Protein AF-A0A9X5YXD1-F1 (afdb_monomer)

Radius of gyration: 23.4 Å; Cα contacts (8 Å, |Δi|>4): 37; chains: 1; bounding box: 40×29×81 Å

pLDDT: mean 84.24, std 15.73, range [47.03, 98.69]

Mean predicted aligned error: 10.87 Å

Secondary structure (DSSP, 8-state):
--TTSPPHHHHHHHHHHHHHHHHHHHHHHHHHHHHHTTS-HHHHHHHHHHHHHHHHHHHH---S-GGGGS----PPPP------------

Foldseek 3Di:
DPPPDDDPVSVVLVVLCVQLVVLVVQLVVLVVVCVVVVNDPVSVVSNVVSVVSNVVSVVVG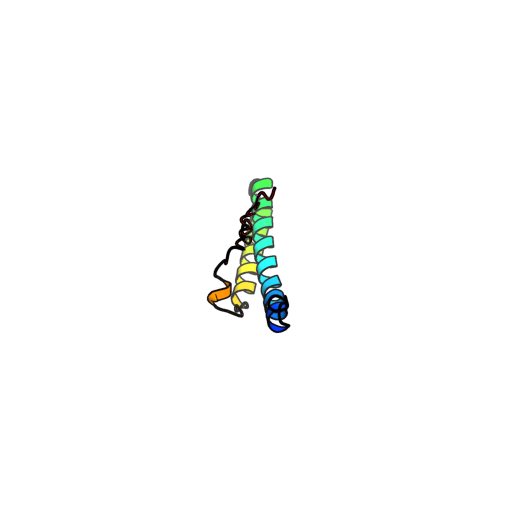DHPDPCVVPDDDPDPPDPPPDPPPPPDDD

Solvent-accessible surface area (backbone atoms only — not comparable to full-atom values): 5642 Å² total; per-residue (Å²): 144,74,94,76,70,76,49,75,67,54,52,52,43,54,61,67,43,46,66,46,54,55,27,51,50,45,30,52,52,25,49,54,50,18,63,76,65,74,57,43,74,67,36,52,48,46,32,52,52,24,50,52,50,30,53,57,42,53,75,72,59,75,77,89,44,86,65,69,79,53,86,74,80,86,73,76,80,75,79,77,78,75,81,79,78,81,78,87,74,133

Structure (mmCIF, N/CA/C/O backbone):
data_AF-A0A9X5YXD1-F1
#
_entry.id   AF-A0A9X5YXD1-F1
#
loop_
_atom_site.group_PDB
_atom_site.id
_atom_site.type_symbol
_atom_site.label_atom_id
_atom_site.label_alt_id
_atom_site.label_comp_id
_atom_site.label_asym_id
_atom_site.label_entity_id
_atom_site.label_seq_id
_atom_site.pdbx_PDB_ins_code
_atom_site.Cartn_x
_atom_site.Cartn_y
_atom_site.Cartn_z
_atom_site.occupancy
_atom_site.B_iso_or_equiv
_atom_site.auth_seq_id
_atom_site.auth_comp_id
_atom_site.auth_asym_id
_atom_site.auth_atom_id
_atom_site.pdbx_PDB_model_num
ATOM 1 N N . MET A 1 1 ? -2.854 -9.911 35.486 1.00 47.03 1 MET A N 1
ATOM 2 C CA . MET A 1 1 ? -2.180 -9.734 34.179 1.00 47.03 1 MET A CA 1
ATOM 3 C C . MET A 1 1 ? -3.244 -9.760 33.088 1.00 47.03 1 MET A C 1
ATOM 5 O O . MET A 1 1 ? -3.214 -10.627 32.232 1.00 47.03 1 MET A O 1
ATOM 9 N N . SER A 1 2 ? -4.210 -8.848 33.160 1.00 50.94 2 SER A N 1
ATOM 10 C CA . SER A 1 2 ? -5.401 -8.844 32.293 1.00 50.94 2 SER A CA 1
ATOM 11 C C . SER A 1 2 ? -5.592 -7.497 31.586 1.00 50.94 2 SER A C 1
ATOM 13 O O . SER A 1 2 ? -6.509 -7.352 30.796 1.00 50.94 2 SER A O 1
ATOM 15 N N . ASP A 1 3 ? -4.690 -6.539 31.816 1.00 63.62 3 ASP A N 1
ATOM 16 C CA . ASP A 1 3 ? -4.761 -5.181 31.260 1.00 63.62 3 ASP A CA 1
ATOM 17 C C . ASP A 1 3 ? -4.086 -5.064 29.876 1.00 63.62 3 ASP A C 1
ATOM 19 O O . ASP A 1 3 ? -3.695 -3.976 29.469 1.00 63.62 3 ASP A O 1
ATOM 23 N N . LEU A 1 4 ? -3.865 -6.185 29.176 1.00 71.81 4 LEU A N 1
ATOM 24 C CA . LEU A 1 4 ? -3.069 -6.252 27.938 1.00 71.81 4 LEU A CA 1
ATOM 25 C C . LEU A 1 4 ? -3.768 -6.963 26.776 1.00 71.81 4 LEU A C 1
ATOM 27 O O . LEU A 1 4 ? -3.190 -7.040 25.693 1.00 71.81 4 LEU A O 1
ATOM 31 N N . GLU A 1 5 ? -4.963 -7.516 26.982 1.00 81.12 5 GL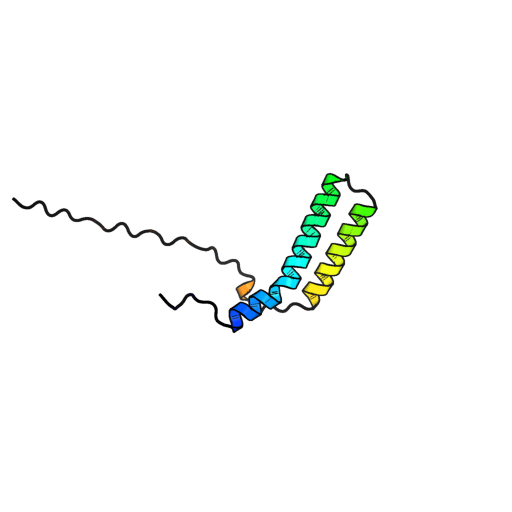U A N 1
ATOM 32 C CA . GLU A 1 5 ? -5.673 -8.166 25.884 1.00 81.12 5 GLU A CA 1
ATOM 33 C C . GLU A 1 5 ? -6.413 -7.108 25.052 1.00 81.12 5 GLU A C 1
ATOM 35 O O . GLU A 1 5 ? -7.148 -6.302 25.631 1.00 81.12 5 GLU A O 1
ATOM 40 N N . PRO A 1 6 ? -6.210 -7.071 23.720 1.00 85.00 6 PRO A N 1
ATOM 41 C CA . PRO A 1 6 ? -6.899 -6.127 22.853 1.00 85.00 6 PRO A CA 1
ATOM 42 C C . PRO A 1 6 ? -8.411 -6.282 22.981 1.00 85.00 6 PRO A C 1
ATOM 44 O O . PRO A 1 6 ? -8.953 -7.390 22.945 1.00 85.00 6 PRO A O 1
ATOM 47 N N . THR A 1 7 ? -9.106 -5.159 23.098 1.00 89.06 7 THR A N 1
ATOM 48 C CA . THR A 1 7 ? -10.563 -5.141 23.034 1.00 89.06 7 THR A CA 1
ATOM 49 C C . THR A 1 7 ? -11.035 -5.496 21.622 1.00 89.06 7 THR A C 1
ATOM 51 O O . THR A 1 7 ? -10.290 -5.426 20.644 1.00 89.06 7 THR A O 1
ATOM 54 N N . ALA A 1 8 ? -12.318 -5.829 21.473 1.00 91.62 8 ALA A N 1
ATOM 55 C CA . ALA A 1 8 ? -12.904 -6.042 20.149 1.00 91.62 8 ALA A CA 1
ATOM 56 C C . ALA A 1 8 ? -12.798 -4.797 19.243 1.00 91.62 8 ALA A C 1
ATOM 58 O O . ALA A 1 8 ? -12.700 -4.935 18.026 1.00 91.62 8 ALA A O 1
ATOM 59 N N . ALA A 1 9 ? -12.797 -3.594 19.828 1.00 88.19 9 ALA A N 1
ATOM 60 C CA . ALA A 1 9 ? -12.582 -2.351 19.095 1.00 88.19 9 ALA A CA 1
ATOM 61 C C . ALA A 1 9 ? -11.131 -2.229 18.604 1.00 88.19 9 ALA A C 1
ATOM 63 O O . ALA A 1 9 ? -10.922 -1.853 17.454 1.00 88.19 9 ALA A O 1
ATOM 64 N N . ASP A 1 10 ? -10.154 -2.623 19.425 1.00 87.81 10 ASP A N 1
ATOM 65 C CA . ASP A 1 10 ? -8.739 -2.638 19.033 1.00 87.81 10 ASP A CA 1
ATOM 66 C C . ASP A 1 10 ? -8.499 -3.618 17.878 1.00 87.81 10 ASP A C 1
ATOM 68 O O . ASP A 1 10 ? -7.838 -3.285 16.897 1.00 87.81 10 ASP A O 1
ATOM 72 N N . LEU A 1 11 ? -9.099 -4.812 17.941 1.00 91.69 11 LEU A N 1
ATOM 73 C CA . LEU A 1 11 ? -9.016 -5.784 16.848 1.00 91.69 11 LEU A CA 1
ATOM 74 C C . LEU A 1 11 ? -9.678 -5.258 15.569 1.00 91.69 11 LEU A C 1
ATOM 76 O O . LEU A 1 11 ? -9.120 -5.406 14.487 1.00 91.69 11 LEU A O 1
ATOM 80 N N . ALA A 1 12 ? -10.837 -4.604 15.676 1.00 91.12 12 ALA A N 1
ATOM 81 C CA . ALA A 1 12 ? -11.500 -4.000 14.523 1.00 91.12 12 ALA A CA 1
ATOM 82 C C . ALA A 1 12 ? -10.676 -2.860 13.897 1.00 91.12 12 ALA A C 1
ATOM 84 O O . ALA A 1 12 ? -10.688 -2.706 12.675 1.00 91.12 12 ALA A O 1
ATOM 85 N N . ALA A 1 13 ? -9.947 -2.086 14.708 1.00 90.00 13 ALA A N 1
ATOM 86 C CA . ALA A 1 13 ? -9.031 -1.059 14.221 1.00 90.00 13 ALA A CA 1
ATOM 87 C C . ALA A 1 13 ? -7.868 -1.675 13.423 1.00 90.00 13 ALA A C 1
ATOM 89 O O . ALA A 1 13 ? -7.613 -1.242 12.301 1.00 90.00 13 ALA A O 1
ATOM 90 N N . ILE A 1 14 ? -7.255 -2.751 13.930 1.00 89.88 14 ILE A N 1
ATOM 91 C CA . ILE A 1 14 ? -6.217 -3.507 13.205 1.00 89.88 14 ILE A CA 1
ATOM 92 C C . ILE A 1 14 ? -6.766 -4.048 11.877 1.00 89.88 14 ILE A C 1
ATOM 94 O O . ILE A 1 14 ? -6.120 -3.935 10.834 1.00 89.88 14 ILE A O 1
ATOM 98 N N . GLU A 1 15 ? -7.984 -4.596 11.881 1.00 93.69 15 GLU A N 1
ATOM 99 C CA . GLU A 1 15 ? -8.616 -5.089 10.653 1.00 93.69 15 GLU A CA 1
ATOM 100 C C . GLU A 1 15 ? -8.862 -3.979 9.621 1.00 93.69 15 GLU A C 1
ATOM 102 O O . GLU A 1 15 ? -8.700 -4.191 8.415 1.00 93.69 15 GLU A O 1
ATOM 107 N N . ALA A 1 16 ? -9.191 -2.769 10.078 1.00 92.75 16 ALA A N 1
ATOM 108 C CA . ALA A 1 16 ? -9.345 -1.603 9.214 1.00 92.75 16 ALA A CA 1
ATOM 109 C C . ALA A 1 16 ? -8.009 -1.099 8.627 1.00 92.75 16 ALA A C 1
ATOM 111 O O . ALA A 1 16 ? -8.013 -0.485 7.556 1.00 92.75 16 ALA A O 1
ATOM 112 N N . GLU A 1 17 ? -6.874 -1.367 9.282 1.00 93.62 17 GLU A N 1
ATOM 113 C CA . GLU A 1 17 ? -5.524 -1.002 8.820 1.00 93.62 17 GLU A CA 1
ATOM 114 C C . GLU A 1 17 ? -4.982 -1.945 7.734 1.00 93.62 17 GLU A C 1
ATOM 116 O O . GLU A 1 17 ? -4.224 -1.514 6.856 1.00 93.62 17 GLU A O 1
ATOM 121 N N . TRP A 1 18 ? -5.390 -3.219 7.734 1.00 95.69 18 TRP A N 1
ATOM 122 C CA . TRP A 1 18 ? -4.867 -4.233 6.807 1.00 95.69 18 TRP A CA 1
ATOM 123 C C . TRP A 1 18 ? -4.897 -3.837 5.325 1.00 95.69 18 TRP A C 1
ATOM 125 O O . TRP A 1 18 ? -3.892 -4.054 4.636 1.00 95.69 18 TRP A O 1
ATOM 135 N N . PRO A 1 19 ? -5.984 -3.251 4.783 1.00 97.06 19 PRO A N 1
ATOM 136 C CA . PRO A 1 19 ? -6.009 -2.817 3.391 1.00 97.06 19 PRO A CA 1
ATOM 137 C C . PRO A 1 19 ? -4.927 -1.782 3.063 1.00 97.06 19 PRO A C 1
ATOM 139 O O . PRO A 1 19 ? -4.366 -1.828 1.961 1.00 97.06 19 PRO A O 1
ATOM 142 N N . LEU A 1 20 ? -4.635 -0.863 3.994 1.00 96.50 20 LEU A N 1
ATOM 143 C CA . LEU A 1 20 ? -3.605 0.162 3.825 1.00 96.50 20 LEU A CA 1
ATOM 144 C C . LEU A 1 20 ? -2.216 -0.476 3.829 1.00 96.50 20 LEU A C 1
ATOM 146 O O . LEU A 1 20 ? -1.478 -0.304 2.858 1.00 96.50 20 LEU A O 1
ATOM 150 N N . ILE A 1 21 ? -1.921 -1.300 4.838 1.00 95.75 21 ILE A N 1
ATOM 151 C CA . ILE A 1 21 ? -0.653 -2.039 4.956 1.00 95.75 21 ILE A CA 1
ATOM 152 C C . ILE A 1 21 ? -0.401 -2.877 3.694 1.00 95.75 21 ILE A C 1
ATOM 154 O O . ILE A 1 21 ? 0.683 -2.840 3.111 1.00 95.75 21 ILE A O 1
ATOM 158 N N . ALA A 1 22 ? -1.414 -3.592 3.200 1.00 98.06 22 ALA A N 1
ATOM 159 C CA . ALA A 1 22 ? -1.295 -4.386 1.978 1.00 98.06 22 ALA A CA 1
ATOM 160 C C . ALA A 1 22 ? -0.982 -3.524 0.738 1.00 98.06 22 ALA A C 1
ATOM 162 O O . ALA A 1 22 ? -0.234 -3.949 -0.148 1.00 98.06 22 ALA A O 1
ATOM 163 N N . ALA A 1 23 ? -1.542 -2.314 0.649 1.00 98.44 23 ALA A N 1
ATOM 164 C CA . ALA A 1 23 ? -1.253 -1.392 -0.445 1.00 98.44 23 ALA A CA 1
ATOM 165 C C . ALA A 1 23 ? 0.163 -0.794 -0.351 1.00 98.44 23 ALA A C 1
ATOM 167 O O . ALA A 1 23 ? 0.814 -0.623 -1.386 1.00 98.44 23 ALA A O 1
ATOM 168 N N . GLU A 1 24 ? 0.655 -0.521 0.859 1.00 98.44 24 GLU A N 1
ATOM 169 C CA . GLU A 1 24 ? 2.034 -0.083 1.110 1.00 98.44 24 GLU A CA 1
ATOM 170 C C . GLU A 1 24 ? 3.045 -1.174 0.741 1.00 98.44 24 GLU A C 1
ATOM 172 O O . GLU A 1 24 ? 3.993 -0.913 -0.006 1.00 98.44 24 GLU A O 1
ATOM 177 N N . LEU A 1 25 ?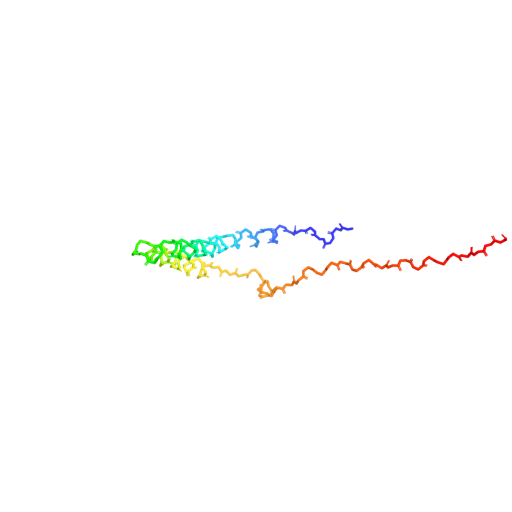 2.800 -2.417 1.168 1.00 98.50 25 LEU A N 1
ATOM 178 C CA . LEU A 1 25 ? 3.624 -3.571 0.799 1.00 98.50 25 LEU A CA 1
ATOM 179 C C . LEU A 1 25 ? 3.666 -3.774 -0.720 1.00 98.50 25 LEU A C 1
ATOM 181 O O . LEU A 1 25 ? 4.744 -3.938 -1.284 1.00 98.50 25 LEU A O 1
ATOM 185 N N . ALA A 1 26 ? 2.533 -3.637 -1.414 1.00 98.50 26 ALA A N 1
ATOM 186 C CA . ALA A 1 26 ? 2.498 -3.735 -2.874 1.00 98.50 26 ALA A CA 1
ATOM 187 C C . ALA A 1 26 ? 3.346 -2.655 -3.580 1.00 98.50 26 ALA A C 1
ATOM 189 O O . ALA A 1 26 ? 3.868 -2.892 -4.675 1.00 98.50 26 ALA A O 1
ATOM 190 N N . VAL A 1 27 ? 3.493 -1.462 -2.989 1.00 98.69 27 VAL A N 1
ATOM 191 C CA . VAL A 1 27 ? 4.418 -0.435 -3.497 1.00 98.69 27 VAL A CA 1
ATOM 192 C C . VAL A 1 27 ? 5.863 -0.858 -3.261 1.00 98.69 27 VAL A C 1
ATOM 194 O O . VAL A 1 27 ? 6.662 -0.768 -4.195 1.00 98.69 27 VAL A O 1
ATOM 197 N N .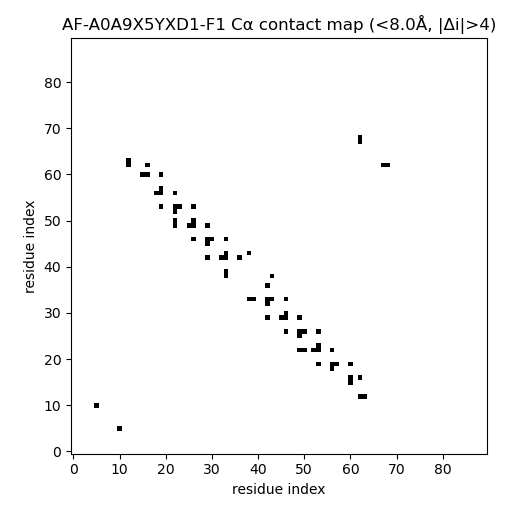 THR A 1 28 ? 6.190 -1.341 -2.063 1.00 98.56 28 THR A N 1
ATOM 198 C CA . THR A 1 28 ? 7.528 -1.849 -1.724 1.00 98.56 28 THR A CA 1
ATOM 199 C C . THR A 1 28 ? 7.950 -2.981 -2.663 1.00 98.56 28 THR A C 1
ATOM 201 O O . THR A 1 28 ? 9.026 -2.907 -3.259 1.00 98.56 28 THR A O 1
ATOM 204 N N . ASP A 1 29 ? 7.069 -3.950 -2.910 1.00 98.25 29 ASP A N 1
ATOM 205 C CA . ASP A 1 29 ? 7.310 -5.055 -3.844 1.00 98.25 29 ASP A CA 1
ATOM 206 C C . ASP A 1 29 ? 7.517 -4.557 -5.279 1.00 98.25 29 ASP A C 1
ATOM 208 O O . ASP A 1 29 ? 8.417 -5.010 -5.992 1.00 98.25 29 ASP A O 1
ATOM 212 N N . ALA A 1 30 ? 6.721 -3.578 -5.720 1.00 98.19 30 ALA A N 1
ATOM 213 C CA . ALA A 1 30 ? 6.873 -2.999 -7.049 1.00 98.19 30 ALA A CA 1
ATOM 214 C C . ALA A 1 30 ? 8.188 -2.216 -7.205 1.00 98.19 30 ALA A C 1
ATOM 216 O O . ALA A 1 30 ? 8.765 -2.219 -8.294 1.00 98.19 30 ALA A O 1
ATOM 217 N N . ILE A 1 31 ? 8.670 -1.554 -6.146 1.00 98.38 31 ILE A N 1
ATOM 218 C CA . ILE A 1 31 ? 9.985 -0.896 -6.127 1.00 98.38 31 ILE A CA 1
ATOM 219 C C . ILE A 1 31 ? 11.093 -1.946 -6.206 1.00 98.38 31 ILE A C 1
ATOM 221 O O . ILE A 1 31 ? 11.985 -1.811 -7.045 1.00 98.38 31 ILE A O 1
ATOM 225 N N . ALA A 1 32 ? 11.020 -3.001 -5.391 1.00 97.25 32 ALA A N 1
ATOM 226 C CA . ALA A 1 32 ? 11.997 -4.085 -5.403 1.00 97.25 32 ALA A CA 1
ATOM 227 C C . ALA A 1 32 ? 12.102 -4.724 -6.798 1.00 97.25 32 ALA A C 1
ATOM 229 O O . ALA A 1 32 ? 13.199 -4.843 -7.346 1.00 97.25 32 ALA A O 1
ATOM 230 N N . ALA A 1 33 ? 10.961 -5.028 -7.426 1.00 94.81 33 ALA A N 1
ATOM 231 C CA . ALA A 1 33 ? 10.914 -5.547 -8.791 1.00 94.81 33 ALA A CA 1
ATOM 232 C C . ALA A 1 33 ? 11.465 -4.548 -9.825 1.00 94.81 33 ALA A C 1
ATOM 234 O O . ALA A 1 33 ? 12.189 -4.936 -10.738 1.00 94.81 33 ALA A O 1
ATOM 235 N N . PHE A 1 34 ? 11.160 -3.253 -9.683 1.00 97.38 34 PHE A N 1
ATOM 236 C CA . PHE A 1 34 ? 11.681 -2.213 -10.574 1.00 97.38 34 PHE A CA 1
ATOM 237 C C . PHE A 1 34 ? 13.206 -2.133 -10.551 1.00 97.38 34 PHE A C 1
ATOM 239 O O . PHE A 1 34 ? 13.821 -2.028 -11.613 1.00 97.38 34 PHE A O 1
ATOM 246 N N . VAL A 1 35 ? 13.806 -2.213 -9.363 1.00 97.12 35 VAL A N 1
ATOM 247 C CA . VAL A 1 35 ? 15.264 -2.223 -9.201 1.00 97.12 35 VAL A CA 1
ATOM 248 C C . VAL 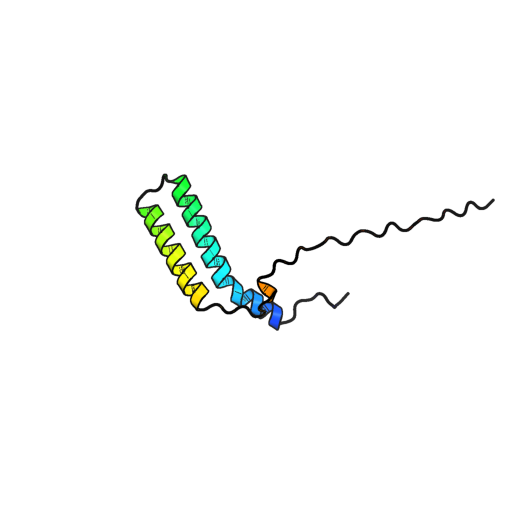A 1 35 ? 15.862 -3.517 -9.754 1.00 97.12 35 VAL A C 1
ATOM 250 O O . VAL A 1 35 ? 16.823 -3.454 -10.518 1.00 97.12 35 VAL A O 1
ATOM 253 N N . ALA A 1 36 ? 15.273 -4.673 -9.435 1.00 95.88 36 ALA A N 1
ATOM 254 C CA . ALA A 1 36 ? 15.765 -5.977 -9.883 1.00 95.88 36 ALA A CA 1
ATOM 255 C C . ALA A 1 36 ? 15.744 -6.146 -11.415 1.00 95.88 36 ALA A C 1
ATOM 257 O O . ALA A 1 36 ? 16.625 -6.788 -11.978 1.00 95.88 36 ALA A O 1
ATOM 258 N N . GLU A 1 37 ? 14.763 -5.552 -12.099 1.00 93.38 37 GLU A N 1
ATOM 259 C CA . GLU A 1 37 ? 14.583 -5.659 -13.556 1.00 93.38 37 GLU A CA 1
ATOM 260 C C . GLU A 1 37 ? 15.227 -4.511 -14.355 1.00 93.38 37 GLU A C 1
ATOM 262 O O . GLU A 1 37 ? 15.050 -4.428 -15.572 1.00 93.38 37 GLU A O 1
ATOM 267 N N . GLY A 1 38 ? 15.936 -3.585 -13.701 1.00 92.88 38 GLY A N 1
ATOM 268 C CA . GLY A 1 38 ? 16.598 -2.466 -14.384 1.00 92.88 38 GLY A CA 1
ATOM 269 C C . GLY A 1 38 ? 15.648 -1.383 -14.914 1.00 92.88 38 GLY A C 1
ATOM 270 O O . GLY A 1 38 ? 15.993 -0.648 -15.836 1.00 92.88 38 GLY A O 1
ATOM 271 N N . GLY A 1 39 ? 14.447 -1.262 -14.345 1.00 91.00 39 GLY A N 1
ATOM 272 C CA . GLY A 1 39 ? 13.563 -0.121 -14.590 1.00 91.00 39 GLY A CA 1
ATOM 273 C C . GLY A 1 39 ? 12.771 -0.131 -15.903 1.00 91.00 39 GLY A C 1
ATOM 274 O O . GLY A 1 39 ? 12.342 0.925 -16.374 1.00 91.00 39 GLY A O 1
ATOM 275 N N . GLY A 1 40 ? 12.535 -1.308 -16.492 1.00 94.12 40 GLY A N 1
ATOM 276 C CA . GLY A 1 40 ? 11.761 -1.455 -17.728 1.00 94.12 40 GLY A CA 1
ATOM 277 C C . GLY A 1 40 ? 10.312 -0.919 -17.659 1.00 94.12 40 GLY A C 1
ATOM 278 O O . GLY A 1 40 ? 9.741 -0.718 -16.579 1.00 94.12 40 GLY A O 1
ATOM 279 N N . PRO A 1 41 ? 9.649 -0.719 -18.815 1.00 95.31 41 PRO A N 1
ATOM 280 C CA . PRO A 1 41 ? 8.335 -0.070 -18.897 1.00 95.31 41 PRO A CA 1
ATOM 281 C C . PRO A 1 41 ? 7.225 -0.813 -18.134 1.00 95.31 41 PRO A C 1
ATOM 283 O O . PRO A 1 41 ? 6.330 -0.174 -17.568 1.00 95.31 41 PRO A O 1
ATOM 286 N N . PHE A 1 42 ? 7.292 -2.146 -18.069 1.00 95.44 42 PHE A N 1
ATOM 287 C CA . PHE A 1 42 ? 6.351 -2.967 -17.302 1.00 95.44 42 PHE A CA 1
ATOM 288 C C . PHE A 1 42 ? 6.530 -2.793 -15.793 1.00 95.44 42 PHE A C 1
ATOM 290 O O . PHE A 1 42 ? 5.542 -2.597 -15.082 1.00 95.44 42 PHE A O 1
ATOM 297 N N . ALA A 1 43 ? 7.768 -2.770 -15.298 1.00 95.56 43 ALA A N 1
ATOM 298 C CA . ALA A 1 43 ? 8.041 -2.478 -13.897 1.00 95.56 4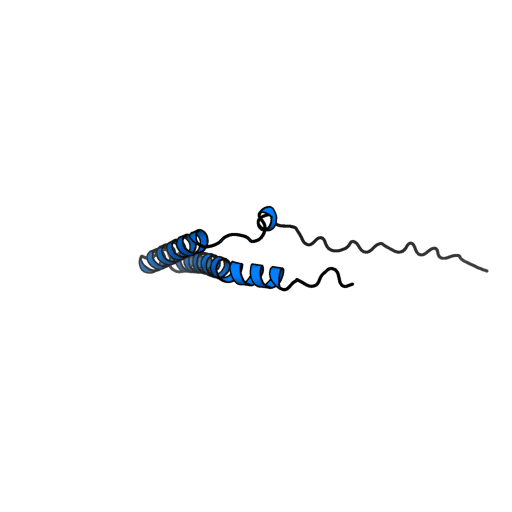3 ALA A CA 1
ATOM 299 C C . ALA A 1 43 ? 7.593 -1.057 -13.525 1.00 95.56 43 ALA A C 1
ATOM 301 O O . ALA A 1 43 ? 6.906 -0.862 -12.521 1.00 95.56 43 ALA A O 1
ATOM 302 N N . ALA A 1 44 ? 7.861 -0.075 -14.395 1.00 96.38 44 ALA A N 1
ATOM 303 C CA . ALA A 1 44 ? 7.389 1.296 -14.215 1.00 96.38 44 ALA A CA 1
ATOM 304 C C . ALA A 1 44 ? 5.851 1.364 -14.133 1.00 96.38 44 ALA A C 1
ATOM 306 O O . ALA A 1 44 ? 5.287 2.117 -13.333 1.00 96.38 44 ALA A O 1
ATOM 307 N N . ARG A 1 45 ? 5.148 0.573 -14.958 1.00 97.38 45 ARG A N 1
ATOM 308 C CA . ARG A 1 45 ? 3.682 0.472 -14.928 1.00 97.38 45 ARG A CA 1
ATOM 309 C C . ARG A 1 45 ? 3.189 -0.160 -13.631 1.00 97.38 45 ARG A C 1
ATOM 311 O O . ARG A 1 45 ? 2.262 0.398 -13.047 1.00 97.38 45 ARG A O 1
ATOM 318 N N . ARG A 1 46 ? 3.797 -1.261 -13.178 1.00 97.19 46 ARG A N 1
ATOM 319 C CA . ARG A 1 46 ? 3.451 -1.910 -11.901 1.00 97.19 46 ARG A CA 1
ATOM 320 C C . ARG A 1 46 ? 3.590 -0.940 -10.732 1.00 97.19 46 ARG A C 1
ATOM 322 O O . ARG A 1 46 ? 2.632 -0.767 -9.986 1.00 97.19 46 ARG A O 1
ATOM 329 N N . LEU A 1 47 ? 4.699 -0.203 -10.662 1.00 98.19 47 LEU A N 1
ATOM 330 C CA . LEU A 1 47 ? 4.918 0.809 -9.627 1.00 98.19 47 LEU A CA 1
ATOM 331 C C . LEU A 1 47 ? 3.860 1.923 -9.652 1.00 98.19 47 LEU A C 1
ATOM 333 O O . LEU A 1 47 ? 3.323 2.298 -8.610 1.00 98.19 47 LEU A O 1
ATOM 337 N N . ARG A 1 48 ? 3.505 2.439 -10.837 1.00 98.38 48 ARG A N 1
ATOM 338 C CA . ARG A 1 48 ? 2.431 3.444 -10.961 1.00 98.38 48 ARG A CA 1
ATOM 339 C C . ARG A 1 48 ? 1.074 2.907 -10.503 1.00 98.38 48 ARG A C 1
ATOM 341 O O . ARG A 1 48 ? 0.328 3.643 -9.865 1.00 98.38 48 ARG A O 1
ATOM 348 N N . VAL A 1 49 ? 0.743 1.661 -10.841 1.00 98.50 49 VAL A N 1
ATOM 349 C CA . VAL A 1 49 ? -0.519 1.025 -10.430 1.00 98.50 49 VAL A CA 1
ATOM 350 C C . VAL A 1 49 ? -0.554 0.828 -8.915 1.00 98.50 49 VAL A C 1
ATOM 352 O O . VAL A 1 49 ? -1.542 1.213 -8.294 1.00 98.50 49 VAL A O 1
ATOM 355 N N . ALA A 1 50 ? 0.529 0.325 -8.316 1.00 98.62 50 ALA A N 1
ATOM 356 C CA . ALA A 1 50 ? 0.636 0.152 -6.869 1.00 98.62 50 ALA A CA 1
ATOM 357 C C . ALA A 1 50 ? 0.468 1.486 -6.123 1.00 98.62 50 ALA A C 1
ATOM 359 O O . ALA A 1 50 ? -0.357 1.587 -5.221 1.00 98.62 50 ALA A O 1
ATOM 360 N N . ARG A 1 51 ? 1.145 2.554 -6.574 1.00 98.69 51 ARG A N 1
ATOM 361 C CA . ARG A 1 51 ? 1.008 3.897 -5.977 1.00 98.69 51 ARG A CA 1
ATOM 362 C C . ARG A 1 51 ? -0.406 4.463 -6.087 1.00 98.69 51 ARG A C 1
ATOM 364 O O . ARG A 1 51 ? -0.897 5.065 -5.140 1.00 98.69 51 ARG A O 1
ATOM 371 N N . ARG A 1 52 ? -1.076 4.271 -7.230 1.00 98.69 52 ARG A N 1
ATOM 372 C CA . ARG A 1 52 ? -2.478 4.693 -7.401 1.00 98.69 52 ARG A CA 1
ATOM 373 C C . ARG A 1 52 ? -3.412 3.936 -6.463 1.00 98.69 52 ARG A C 1
ATOM 375 O O . ARG A 1 52 ? -4.315 4.546 -5.903 1.00 98.69 52 ARG A O 1
ATOM 382 N N . ARG A 1 53 ? -3.185 2.632 -6.285 1.00 98.31 53 ARG A N 1
ATOM 383 C CA . ARG A 1 53 ? -3.941 1.818 -5.329 1.00 98.31 53 ARG A CA 1
ATOM 384 C C . ARG A 1 53 ? -3.721 2.304 -3.899 1.00 98.31 53 ARG A C 1
ATOM 386 O O . ARG A 1 53 ? -4.706 2.491 -3.200 1.00 98.31 53 ARG A O 1
ATOM 393 N N . LEU A 1 54 ? -2.475 2.561 -3.499 1.00 98.62 54 LEU A N 1
ATOM 394 C CA . LEU A 1 54 ? -2.165 3.121 -2.182 1.00 98.62 54 LEU A CA 1
ATOM 395 C C . LEU A 1 54 ? -2.897 4.445 -1.951 1.00 98.62 54 LEU A C 1
ATOM 397 O O . LEU A 1 54 ? -3.581 4.581 -0.948 1.00 98.62 54 LEU A O 1
ATOM 401 N N . ALA A 1 55 ? -2.838 5.378 -2.904 1.00 98.38 55 ALA A N 1
ATOM 402 C CA . ALA A 1 55 ? -3.547 6.652 -2.787 1.00 98.38 55 ALA A CA 1
ATOM 403 C C . ALA A 1 55 ? -5.070 6.474 -2.645 1.00 98.38 55 ALA A C 1
ATOM 405 O O . ALA A 1 55 ? -5.694 7.155 -1.838 1.00 98.38 55 ALA A O 1
ATOM 406 N N . ALA A 1 56 ? -5.666 5.548 -3.403 1.00 98.31 56 ALA A N 1
ATOM 407 C CA . ALA A 1 56 ? -7.096 5.259 -3.317 1.00 98.31 56 ALA A CA 1
ATOM 408 C C . ALA A 1 56 ? -7.493 4.639 -1.966 1.00 98.31 56 ALA A C 1
ATOM 410 O O . ALA A 1 56 ? -8.521 5.012 -1.413 1.00 98.31 56 ALA A O 1
ATOM 411 N N . VAL A 1 57 ? -6.683 3.720 -1.429 1.00 97.88 57 VAL A N 1
ATOM 412 C CA . VAL A 1 57 ? -6.933 3.105 -0.116 1.00 97.88 57 VAL A CA 1
ATOM 413 C C . VAL A 1 57 ? -6.724 4.118 1.008 1.00 97.88 57 VAL A C 1
ATOM 415 O O . VAL A 1 57 ? -7.583 4.244 1.872 1.00 97.88 57 VAL A O 1
ATOM 418 N N . ALA A 1 58 ? -5.639 4.893 0.958 1.00 96.31 58 ALA A N 1
ATOM 419 C CA . ALA A 1 58 ? -5.337 5.926 1.945 1.00 96.31 58 ALA A CA 1
ATOM 420 C C . ALA A 1 58 ? -6.430 7.002 2.014 1.00 96.31 58 ALA A C 1
ATOM 422 O O . ALA A 1 58 ? -6.773 7.452 3.100 1.00 96.31 58 ALA A O 1
ATOM 423 N N . ALA A 1 59 ? -7.032 7.373 0.879 1.00 96.50 59 ALA A N 1
ATOM 424 C CA . ALA A 1 59 ? -8.151 8.316 0.851 1.00 96.50 59 ALA A CA 1
ATOM 425 C C . ALA A 1 59 ? -9.414 7.798 1.568 1.00 96.50 59 ALA A C 1
ATOM 427 O O . ALA A 1 59 ? -10.255 8.601 1.964 1.00 96.50 59 ALA A O 1
ATOM 428 N N . GLY A 1 60 ? -9.562 6.477 1.710 1.00 94.00 60 GLY A N 1
ATOM 429 C CA . GLY A 1 60 ? -10.669 5.841 2.427 1.00 94.00 60 GLY A CA 1
ATOM 430 C C . GLY A 1 60 ? -10.327 5.394 3.850 1.00 94.00 60 GLY A C 1
ATOM 431 O O . GLY A 1 60 ? -11.205 4.875 4.533 1.00 94.00 60 GLY A O 1
ATOM 432 N N . PHE A 1 61 ? -9.080 5.562 4.296 1.00 93.75 61 PHE A N 1
ATOM 433 C CA . PHE A 1 61 ? -8.637 5.135 5.619 1.00 93.75 61 PHE A CA 1
ATOM 434 C C . PHE A 1 61 ? -8.730 6.288 6.621 1.00 93.75 61 PHE A C 1
ATOM 436 O O . PHE A 1 61 ? -8.293 7.405 6.352 1.00 93.75 61 PHE A O 1
ATOM 443 N N . THR A 1 62 ? -9.302 6.018 7.792 1.00 89.94 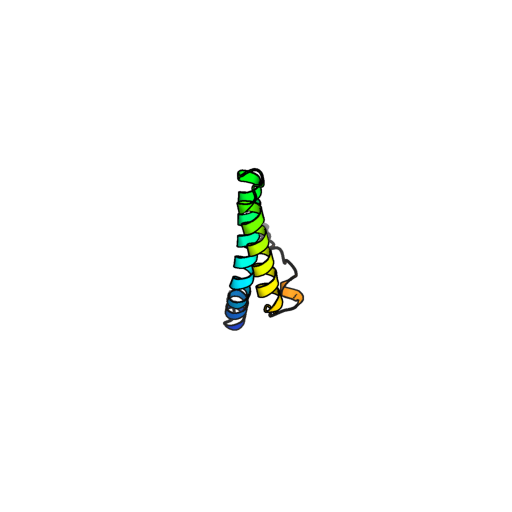62 THR A N 1
ATOM 444 C CA . THR A 1 62 ? -9.313 6.939 8.933 1.00 89.94 62 THR A CA 1
ATOM 445 C C . THR A 1 62 ? -8.794 6.175 10.147 1.00 89.94 62 THR A C 1
ATOM 447 O O . THR A 1 62 ? -9.396 5.158 10.493 1.00 89.94 62 THR A O 1
ATOM 450 N N . PRO A 1 63 ? -7.691 6.614 10.777 1.00 83.81 63 PRO A N 1
ATOM 451 C CA . PRO A 1 63 ? -7.161 5.936 11.952 1.00 83.81 63 PRO A CA 1
ATOM 452 C C . PRO A 1 63 ? -8.147 6.045 13.121 1.00 83.81 63 PRO A C 1
ATOM 454 O O . PRO A 1 63 ? -8.786 7.082 13.310 1.00 83.81 63 PRO A O 1
ATOM 457 N N . ALA A 1 64 ? -8.271 4.966 13.899 1.00 78.62 64 ALA A N 1
ATOM 458 C CA . ALA A 1 64 ? -9.173 4.905 15.053 1.00 78.62 64 ALA A CA 1
ATOM 459 C C . ALA A 1 64 ? -8.742 5.849 16.192 1.00 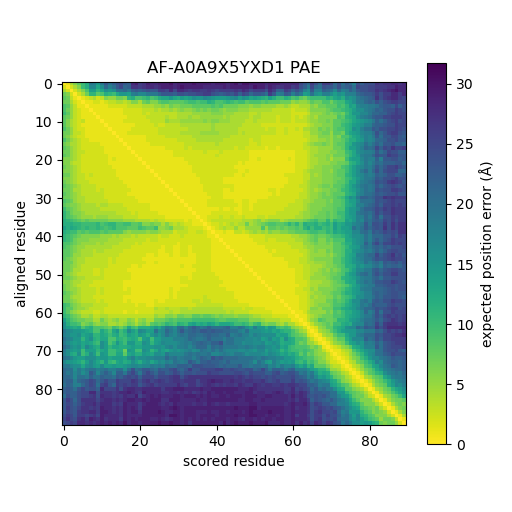78.62 64 ALA A C 1
ATOM 461 O O . ALA A 1 64 ? -9.584 6.353 16.932 1.00 78.62 64 ALA A O 1
ATOM 462 N N . ASP A 1 65 ? -7.441 6.117 16.293 1.00 73.06 65 ASP A N 1
ATOM 463 C CA . ASP A 1 65 ? -6.838 7.063 17.224 1.00 73.06 65 ASP A CA 1
ATOM 464 C C . ASP A 1 65 ? -5.811 7.921 16.470 1.00 73.06 65 ASP A C 1
ATOM 466 O O . ASP A 1 65 ? -4.999 7.409 15.699 1.00 73.06 65 ASP A O 1
ATOM 470 N N . LEU A 1 66 ? -5.838 9.237 16.678 1.00 63.31 66 LEU A N 1
ATOM 471 C CA . LEU A 1 66 ? -4.873 10.158 16.069 1.00 63.31 66 LEU A CA 1
ATOM 472 C C . LEU A 1 66 ? -3.453 9.914 16.610 1.00 63.31 66 LEU A C 1
ATOM 474 O O . LEU A 1 66 ? -2.475 10.125 15.882 1.00 63.31 66 LEU A O 1
ATOM 478 N N . ASP A 1 67 ? -3.348 9.392 17.836 1.00 65.19 67 ASP A N 1
ATOM 479 C CA . ASP A 1 67 ? -2.084 8.981 18.446 1.00 65.19 67 ASP A CA 1
ATOM 480 C C . ASP A 1 67 ? -1.590 7.611 17.942 1.00 65.19 67 ASP A C 1
ATOM 482 O O . ASP A 1 67 ? -0.407 7.313 18.119 1.00 65.19 67 ASP A O 1
ATOM 486 N N . ALA A 1 68 ? -2.411 6.811 17.239 1.00 63.41 68 ALA A N 1
ATOM 487 C CA . ALA A 1 68 ? -1.990 5.516 16.671 1.00 63.41 68 ALA A CA 1
ATOM 488 C C . ALA A 1 68 ? -0.871 5.659 15.628 1.00 63.41 68 ALA A C 1
ATOM 490 O O . ALA A 1 68 ? -0.049 4.763 15.443 1.00 63.41 68 ALA A O 1
ATOM 491 N N . THR A 1 69 ? -0.786 6.822 14.981 1.00 63.78 69 THR A N 1
ATOM 492 C CA . THR A 1 69 ? 0.306 7.158 14.055 1.00 63.78 69 THR A CA 1
ATOM 493 C C . THR A 1 69 ? 1.649 7.361 14.769 1.00 63.78 69 THR A C 1
ATOM 495 O O . THR A 1 69 ? 2.703 7.393 14.128 1.00 63.78 69 THR A O 1
ATOM 498 N N . THR A 1 70 ? 1.638 7.512 16.096 1.00 71.25 70 THR A N 1
ATOM 499 C CA . THR A 1 70 ? 2.844 7.671 16.906 1.00 71.25 70 THR A CA 1
ATOM 500 C C . THR A 1 70 ? 3.394 6.300 17.267 1.00 71.25 70 THR A C 1
ATOM 502 O O . THR A 1 70 ? 2.878 5.605 18.140 1.00 71.25 70 THR A O 1
ATOM 505 N N . TYR A 1 71 ? 4.507 5.927 16.636 1.00 67.44 71 TYR A N 1
ATOM 506 C CA . TYR A 1 71 ? 5.266 4.745 17.028 1.00 67.44 71 TYR A CA 1
ATOM 507 C C . TYR A 1 71 ? 5.612 4.797 18.527 1.00 67.44 71 TYR A C 1
ATOM 509 O O . TYR A 1 71 ? 6.423 5.621 18.963 1.00 67.44 71 TYR A O 1
ATOM 517 N N . ARG A 1 72 ? 5.025 3.892 19.319 1.00 65.69 72 ARG A N 1
ATOM 518 C CA . ARG A 1 72 ? 5.451 3.624 20.695 1.00 65.69 72 ARG A CA 1
ATOM 519 C C . ARG A 1 72 ? 6.380 2.412 20.706 1.00 65.69 72 ARG A C 1
ATOM 521 O O . ARG A 1 72 ? 5.917 1.299 20.467 1.00 65.69 72 ARG A O 1
ATOM 528 N N . PRO A 1 73 ? 7.680 2.587 20.997 1.00 69.31 73 PRO A N 1
ATOM 529 C CA . PRO A 1 73 ? 8.585 1.454 21.091 1.00 69.31 73 PRO A CA 1
ATOM 530 C C . PRO A 1 73 ? 8.147 0.519 22.221 1.00 69.31 73 PRO A C 1
ATOM 532 O O . PRO A 1 73 ? 7.845 0.967 23.330 1.00 69.31 73 PRO A O 1
ATOM 535 N N . ILE A 1 74 ? 8.174 -0.789 21.957 1.00 71.19 74 ILE A N 1
ATOM 536 C CA . ILE A 1 74 ? 8.063 -1.805 23.006 1.00 71.19 74 ILE A CA 1
ATOM 537 C C . ILE A 1 74 ? 9.358 -1.739 23.818 1.00 71.19 74 ILE A C 1
ATOM 539 O O . ILE A 1 74 ? 10.398 -2.243 23.395 1.00 71.19 74 ILE A O 1
ATOM 543 N N . ILE A 1 75 ? 9.314 -1.071 24.970 1.00 73.44 75 ILE A N 1
ATOM 544 C CA . ILE A 1 75 ? 10.440 -1.048 25.903 1.00 73.44 75 ILE A CA 1
ATOM 545 C C . ILE A 1 75 ? 10.415 -2.378 26.667 1.00 73.44 75 ILE A C 1
ATOM 547 O O . ILE A 1 75 ? 9.441 -2.637 27.380 1.00 73.44 75 ILE A O 1
ATOM 551 N N . PRO A 1 76 ? 11.442 -3.240 26.543 1.00 69.44 76 PRO A N 1
ATOM 552 C CA . PRO A 1 76 ? 11.503 -4.455 27.340 1.00 69.44 76 PRO A CA 1
ATOM 553 C C . PRO A 1 76 ? 11.558 -4.074 28.822 1.00 69.44 76 PRO A C 1
ATOM 555 O O . PRO A 1 76 ? 12.319 -3.188 29.215 1.00 69.44 76 PRO A O 1
ATOM 558 N N . ALA A 1 77 ? 10.746 -4.736 29.648 1.00 70.88 77 ALA A N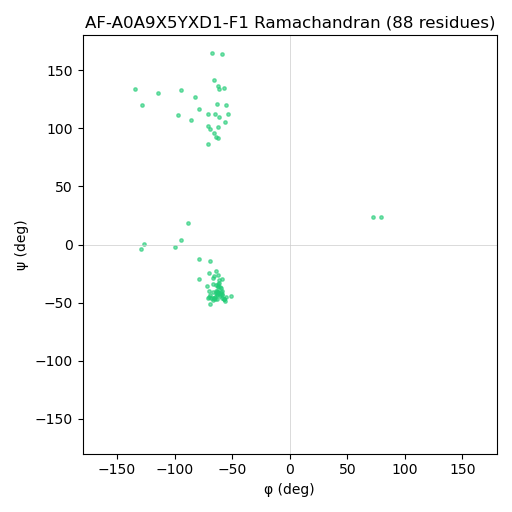 1
ATOM 559 C CA . ALA A 1 77 ? 10.775 -4.534 31.090 1.00 70.88 77 ALA A CA 1
ATOM 560 C C . ALA A 1 77 ? 12.203 -4.776 31.604 1.00 70.88 77 ALA A C 1
ATOM 562 O O . ALA A 1 77 ? 12.755 -5.864 31.429 1.00 70.88 77 ALA A O 1
ATOM 563 N N . VAL A 1 78 ? 12.814 -3.759 32.219 1.00 71.94 78 VAL A N 1
ATOM 564 C CA . VAL A 1 78 ? 14.119 -3.912 32.868 1.00 71.94 78 VAL A CA 1
ATOM 565 C C . VAL A 1 78 ? 13.935 -4.920 34.004 1.00 71.94 78 VAL A C 1
ATOM 567 O O . VAL A 1 78 ? 13.117 -4.666 34.891 1.00 71.94 78 VAL A O 1
ATOM 570 N N . PRO A 1 79 ? 14.651 -6.059 34.017 1.00 65.19 79 PRO A N 1
ATOM 571 C CA . PRO A 1 79 ? 14.575 -6.967 35.145 1.00 65.19 79 PRO A CA 1
ATOM 572 C C . PRO A 1 79 ? 15.146 -6.245 36.366 1.00 65.19 79 PRO A C 1
ATOM 574 O O . PRO A 1 79 ? 16.339 -5.942 36.432 1.00 65.19 79 PRO A O 1
ATOM 577 N N . THR A 1 80 ? 14.289 -5.940 37.338 1.00 63.09 80 THR A N 1
ATOM 578 C CA . THR A 1 80 ? 14.712 -5.419 38.636 1.00 63.09 80 THR A CA 1
ATOM 579 C C . THR A 1 80 ? 15.582 -6.484 39.296 1.00 63.09 80 THR A C 1
ATOM 581 O O . THR A 1 80 ? 15.066 -7.473 39.814 1.00 63.09 80 THR A O 1
ATOM 584 N N . SER A 1 81 ? 16.908 -6.319 39.256 1.00 62.03 81 SER A N 1
ATOM 585 C CA . SER A 1 81 ? 17.831 -7.185 39.993 1.00 62.03 81 SER A CA 1
ATOM 586 C C . SER A 1 81 ? 17.451 -7.166 41.471 1.00 62.03 81 SER A C 1
ATOM 588 O O . SER A 1 81 ? 17.696 -6.189 42.181 1.00 62.03 81 SER A O 1
ATOM 590 N N . ALA A 1 82 ? 16.836 -8.253 41.938 1.00 60.88 82 ALA A N 1
ATOM 591 C CA . ALA A 1 82 ? 16.563 -8.467 43.345 1.00 60.88 82 ALA A CA 1
ATOM 592 C C . ALA A 1 82 ? 17.905 -8.506 44.085 1.00 60.88 82 ALA A C 1
ATOM 594 O O . ALA A 1 82 ? 18.710 -9.426 43.927 1.00 60.88 82 ALA A O 1
ATOM 595 N N . ARG A 1 83 ? 18.169 -7.461 44.872 1.00 54.59 83 ARG A N 1
ATOM 596 C CA . ARG A 1 83 ? 19.345 -7.336 45.732 1.00 54.59 83 ARG A CA 1
ATOM 597 C C . ARG A 1 83 ? 19.309 -8.457 46.775 1.00 54.59 83 ARG A C 1
ATOM 599 O O . ARG A 1 83 ? 18.715 -8.304 47.835 1.00 54.59 83 ARG A O 1
ATOM 606 N N . SER A 1 84 ? 19.938 -9.589 46.459 1.00 59.66 84 SER A N 1
ATOM 607 C CA . SER A 1 84 ? 20.123 -10.724 47.367 1.00 59.66 84 SER A CA 1
ATOM 608 C C . SER A 1 84 ? 21.001 -10.301 48.548 1.00 59.66 84 SER A C 1
ATOM 610 O O . SER A 1 84 ? 22.230 -10.387 48.500 1.00 59.66 84 SER A O 1
ATOM 612 N N . THR A 1 85 ? 20.379 -9.861 49.636 1.00 60.19 85 THR A N 1
ATOM 613 C CA . THR A 1 85 ? 21.021 -9.719 50.942 1.00 60.19 85 THR A CA 1
ATOM 614 C C . THR A 1 85 ? 21.290 -11.113 51.512 1.00 60.19 85 THR A C 1
ATOM 616 O O . THR A 1 85 ? 20.501 -11.667 52.274 1.00 60.19 85 THR A O 1
ATOM 619 N N . ARG A 1 86 ? 22.437 -11.710 51.160 1.00 58.09 86 ARG A N 1
ATOM 620 C CA . ARG A 1 86 ? 22.955 -12.869 51.900 1.00 58.09 86 ARG A CA 1
ATOM 621 C C . ARG A 1 86 ? 23.320 -12.414 53.312 1.00 58.09 86 ARG A C 1
ATOM 623 O O . ARG A 1 86 ? 24.410 -11.904 53.556 1.00 58.09 86 ARG A O 1
ATOM 630 N N . ARG A 1 87 ? 22.392 -12.608 54.247 1.00 57.84 87 ARG A N 1
ATOM 631 C CA . ARG A 1 87 ? 22.653 -12.568 55.685 1.00 57.84 87 ARG A CA 1
ATOM 632 C C . ARG A 1 87 ? 23.458 -13.828 56.014 1.00 57.84 87 ARG A C 1
ATOM 634 O O . ARG A 1 87 ? 22.924 -14.931 56.013 1.00 57.84 87 ARG A O 1
ATOM 641 N N . ARG A 1 88 ? 24.773 -13.670 56.179 1.00 56.91 88 ARG A N 1
ATOM 642 C CA . ARG A 1 88 ? 25.678 -14.729 56.640 1.00 56.91 88 ARG A CA 1
ATOM 643 C C . ARG A 1 88 ? 25.361 -14.958 58.121 1.00 56.91 88 ARG A C 1
ATOM 645 O O . ARG A 1 88 ? 25.553 -14.052 58.927 1.00 56.91 88 ARG A O 1
ATOM 652 N N . SER A 1 89 ? 24.809 -16.118 58.451 1.00 54.56 89 SER A N 1
ATOM 653 C CA . SER A 1 89 ? 24.557 -16.546 59.826 1.00 54.56 89 SER A CA 1
ATOM 654 C C . SER A 1 89 ? 25.433 -17.753 60.144 1.00 54.56 89 SER A C 1
ATOM 656 O O . SER A 1 89 ? 25.415 -18.705 59.370 1.00 54.56 89 SER A O 1
ATOM 658 N N . ALA A 1 90 ? 26.109 -17.637 61.296 1.00 54.94 90 ALA A N 1
ATOM 659 C CA . ALA A 1 90 ? 26.899 -18.614 62.057 1.00 54.94 90 ALA A CA 1
ATOM 660 C C . ALA A 1 90 ? 28.184 -19.140 61.400 1.00 54.94 90 ALA A C 1
ATOM 662 O O . ALA A 1 90 ? 28.112 -19.886 60.401 1.00 54.94 90 ALA A O 1
#

Nearest PDB structures (foldseek):
  6sz9-assembly1_E  TM=5.812E-01  e=2.046E+00  Legionella pneumophila
  1dov-assembly1_A  TM=7.613E-01  e=5.764E+00  Mus musculus
  4igg-assembly1_B  TM=7.579E-01  e=5.764E+00  Homo sapiens
  4igg-assembly1_A  TM=7.552E-01  e=6.511E+00  Homo sapiens

Sequence (90 aa):
MSDLEPTAADLAAIEAEWPLIAAELAVTDAIAAFVAEGGGPFAARRLRVARRRLAAVAAGFTPADLDATTYRPIIPAVPTSARSTRRRSA